Protein AF-X1DZN4-F1 (afdb_monomer_lite)

Organism: NCBI:txid412755

InterPro domains:
  IPR009014 Transketolase C-terminal/Pyruvate-ferredoxin oxidoreductase domain II [G3DSA:3.40.50.920] (2-63)
  IPR009014 Transketolase C-terminal/Pyruvate-ferredoxin oxidoreductase domain II [SSF52922] (4-63)

Structure (mmCIF, N/CA/C/O backbone):
data_AF-X1DZN4-F1
#
_entry.id   AF-X1DZN4-F1
#
loop_
_atom_site.group_PDB
_atom_site.id
_atom_site.type_symbol
_atom_site.label_atom_id
_atom_site.label_alt_id
_atom_site.label_comp_id
_atom_site.label_asym_id
_atom_site.label_entity_id
_atom_site.label_seq_id
_atom_site.pdbx_PDB_ins_code
_atom_site.Cartn_x
_atom_site.Cartn_y
_atom_site.Cartn_z
_atom_site.occupancy
_atom_site.B_iso_or_equiv
_atom_site.auth_seq_id
_atom_site.auth_comp_id
_atom_site.auth_asym_id
_atom_site.auth_atom_id
_atom_site.pdbx_PDB_model_num
ATOM 1 N N . MET A 1 1 ? 12.065 -10.203 -16.695 1.00 32.75 1 MET A N 1
ATOM 2 C CA . MET A 1 1 ? 11.647 -10.329 -15.283 1.00 32.75 1 MET A CA 1
ATOM 3 C C . MET A 1 1 ? 11.621 -8.922 -14.701 1.00 32.75 1 MET A C 1
ATOM 5 O O . MET A 1 1 ? 12.643 -8.443 -14.249 1.00 32.75 1 MET A O 1
ATOM 9 N N . GLY A 1 2 ? 10.514 -8.198 -14.869 1.00 36.00 2 GLY A N 1
ATOM 10 C CA . GLY A 1 2 ? 10.415 -6.775 -14.498 1.00 36.00 2 GLY A CA 1
ATOM 11 C C . GLY A 1 2 ? 8.984 -6.336 -14.189 1.00 36.00 2 GLY A C 1
ATOM 12 O O . GLY A 1 2 ? 8.681 -5.156 -14.256 1.00 36.00 2 GLY A O 1
ATOM 13 N N . SER A 1 3 ? 8.097 -7.294 -13.898 1.00 44.81 3 SER A N 1
ATOM 14 C CA . SER A 1 3 ? 6.654 -7.055 -13.765 1.00 44.81 3 SER A CA 1
ATOM 15 C C . SER A 1 3 ? 6.161 -7.040 -12.315 1.00 44.81 3 SER A C 1
ATOM 17 O O . SER A 1 3 ? 4.994 -6.750 -12.099 1.00 44.81 3 SER A O 1
ATOM 19 N N . GLU A 1 4 ? 6.998 -7.373 -11.325 1.00 53.56 4 GLU A N 1
ATOM 20 C CA . GLU A 1 4 ? 6.546 -7.489 -9.925 1.00 53.56 4 GLU A CA 1
ATOM 21 C C . GLU A 1 4 ? 6.914 -6.291 -9.046 1.00 53.56 4 GLU A C 1
ATOM 23 O O . GLU A 1 4 ? 6.246 -6.059 -8.045 1.00 53.56 4 GLU A O 1
ATOM 28 N N . ALA A 1 5 ? 7.943 -5.518 -9.411 1.00 59.69 5 ALA A N 1
ATOM 29 C CA . ALA A 1 5 ? 8.391 -4.386 -8.599 1.00 59.69 5 ALA A CA 1
ATOM 30 C C . ALA A 1 5 ? 7.628 -3.089 -8.908 1.00 59.69 5 ALA A C 1
ATOM 32 O O . ALA A 1 5 ? 7.376 -2.306 -8.001 1.00 59.69 5 ALA A O 1
ATOM 33 N N . VAL A 1 6 ? 7.263 -2.852 -10.171 1.00 73.75 6 VAL A N 1
ATOM 34 C CA . VAL A 1 6 ? 6.560 -1.635 -10.606 1.00 73.75 6 VAL A CA 1
ATOM 35 C C . VAL A 1 6 ? 5.069 -1.777 -10.337 1.00 73.75 6 VAL A C 1
ATOM 37 O O . VAL A 1 6 ? 4.490 -2.812 -10.645 1.00 73.75 6 VAL A O 1
ATOM 40 N N . GLU A 1 7 ? 4.448 -0.736 -9.783 1.00 76.50 7 GLU A N 1
ATOM 41 C CA . GLU A 1 7 ? 3.029 -0.723 -9.413 1.00 76.50 7 GLU A CA 1
ATOM 42 C C . GLU A 1 7 ? 2.132 -1.147 -10.591 1.00 76.50 7 GLU A C 1
ATOM 44 O O . GLU A 1 7 ? 1.358 -2.102 -10.483 1.00 76.50 7 GLU A O 1
ATOM 49 N N . ARG A 1 8 ? 2.287 -0.509 -11.759 1.00 78.81 8 ARG A N 1
ATOM 50 C CA . ARG A 1 8 ? 1.452 -0.774 -12.937 1.00 78.81 8 ARG A CA 1
ATOM 51 C C . ARG A 1 8 ? 1.713 -2.159 -13.524 1.00 78.81 8 ARG A C 1
ATOM 53 O O . ARG A 1 8 ? 2.812 -2.470 -13.968 1.00 78.81 8 ARG A O 1
ATOM 60 N N . GLY A 1 9 ? 0.645 -2.949 -13.626 1.00 75.19 9 GLY A N 1
ATOM 61 C CA . GLY A 1 9 ? 0.701 -4.303 -14.186 1.00 75.19 9 GLY A CA 1
ATOM 62 C C . GLY A 1 9 ? 1.266 -5.347 -13.220 1.00 75.19 9 GLY A C 1
ATOM 63 O O . GLY A 1 9 ? 1.517 -6.477 -13.635 1.00 75.19 9 GLY A O 1
ATOM 64 N N . SER A 1 10 ? 1.449 -4.992 -11.944 1.00 81.56 10 SER A N 1
ATOM 65 C CA . SER A 1 10 ? 1.912 -5.928 -10.924 1.00 81.56 10 SER A CA 1
ATOM 66 C C . SER A 1 10 ? 0.878 -7.000 -10.586 1.00 81.56 10 SER A C 1
ATOM 68 O O . SER A 1 10 ? -0.334 -6.767 -10.565 1.00 81.56 10 SER A O 1
ATOM 70 N N . PHE A 1 11 ? 1.374 -8.191 -10.240 1.00 86.88 11 PHE A N 1
ATOM 71 C CA . PHE A 1 11 ? 0.545 -9.295 -9.753 1.00 86.88 11 PHE A CA 1
ATOM 72 C C . PHE A 1 11 ? -0.258 -8.914 -8.499 1.00 86.88 11 PHE A C 1
ATOM 74 O O . PHE A 1 11 ? -1.383 -9.381 -8.317 1.00 86.88 11 PHE A O 1
ATOM 81 N N . ILE A 1 12 ? 0.274 -8.023 -7.658 1.00 88.25 12 ILE A N 1
ATOM 82 C CA . ILE A 1 12 ? -0.389 -7.617 -6.417 1.00 88.25 12 ILE A CA 1
ATOM 83 C C . ILE A 1 12 ? -1.713 -6.871 -6.672 1.00 88.25 12 ILE A C 1
ATOM 85 O O . ILE A 1 12 ? -2.632 -6.997 -5.867 1.00 88.25 12 ILE A O 1
ATOM 89 N N . HIS A 1 13 ? -1.896 -6.214 -7.827 1.00 89.50 13 HIS A N 1
ATOM 90 C CA . HIS A 1 13 ? -3.210 -5.679 -8.214 1.00 89.50 13 HIS A CA 1
ATOM 91 C C . HIS A 1 13 ? -4.256 -6.774 -8.460 1.00 89.50 13 HIS A C 1
ATOM 93 O O . HIS A 1 13 ? -5.431 -6.574 -8.137 1.00 89.50 13 HIS A O 1
ATOM 99 N N . ASN A 1 14 ? -3.855 -7.940 -8.979 1.00 91.25 14 ASN A N 1
ATOM 100 C CA . ASN A 1 14 ? -4.765 -9.080 -9.129 1.00 91.25 14 ASN A CA 1
ATOM 101 C C . ASN A 1 14 ? -5.160 -9.638 -7.761 1.00 91.25 14 ASN A C 1
ATOM 103 O O . ASN A 1 14 ? -6.328 -9.953 -7.535 1.00 91.25 14 ASN A O 1
ATOM 107 N N . VAL A 1 15 ? -4.204 -9.722 -6.832 1.00 92.38 15 VAL A N 1
ATOM 108 C CA . VAL A 1 15 ? -4.470 -10.139 -5.448 1.00 92.38 15 VAL A CA 1
ATOM 109 C C . VAL A 1 15 ? -5.440 -9.168 -4.777 1.00 92.38 15 VAL A C 1
ATOM 111 O O . VAL A 1 15 ? -6.462 -9.612 -4.264 1.00 92.38 15 VAL A O 1
ATOM 114 N N . ALA A 1 16 ? -5.178 -7.860 -4.847 1.00 93.06 16 ALA A N 1
ATOM 115 C CA . ALA A 1 16 ? -6.057 -6.827 -4.297 1.00 93.06 16 ALA A CA 1
ATOM 116 C C . ALA A 1 16 ? -7.480 -6.926 -4.871 1.00 93.06 16 ALA A C 1
ATOM 118 O O . ALA A 1 16 ? -8.448 -6.968 -4.116 1.00 93.06 16 ALA A O 1
ATOM 119 N N . SER A 1 17 ? -7.603 -7.068 -6.195 1.00 94.19 17 SER A N 1
ATOM 120 C CA . SER A 1 17 ? -8.900 -7.223 -6.867 1.00 94.19 17 SER A CA 1
ATOM 121 C C . SER A 1 17 ? -9.650 -8.479 -6.411 1.00 94.19 17 SER A C 1
ATOM 123 O O . SER A 1 17 ? -10.859 -8.436 -6.182 1.00 94.19 17 SER A O 1
ATOM 125 N N . ASN A 1 18 ? -8.941 -9.599 -6.239 1.00 95.81 18 ASN A N 1
ATOM 126 C CA . ASN A 1 18 ? -9.532 -10.840 -5.744 1.00 95.81 18 ASN A CA 1
ATOM 127 C C . ASN A 1 18 ? -9.971 -10.723 -4.281 1.00 95.81 18 ASN A C 1
ATOM 129 O O . ASN A 1 18 ? -11.063 -11.179 -3.953 1.00 95.81 18 ASN A O 1
ATOM 133 N N . VAL A 1 19 ? -9.170 -10.089 -3.420 1.00 95.69 19 VAL A N 1
ATOM 134 C CA . VAL A 1 19 ? -9.526 -9.839 -2.013 1.00 95.69 19 VAL A CA 1
ATOM 135 C C . VAL A 1 19 ? -10.782 -8.977 -1.929 1.00 95.69 19 VAL A C 1
ATOM 137 O O . VAL A 1 19 ? -11.733 -9.365 -1.255 1.00 95.69 19 VAL A O 1
ATOM 140 N N . THR A 1 20 ? -10.846 -7.875 -2.682 1.00 96.06 20 THR A N 1
ATOM 141 C CA . THR A 1 20 ? -12.057 -7.046 -2.758 1.00 96.06 20 THR A CA 1
ATOM 142 C C . THR A 1 20 ? -13.261 -7.856 -3.225 1.00 96.06 20 THR A C 1
ATOM 144 O O . THR A 1 20 ? -14.324 -7.746 -2.630 1.00 96.06 20 THR A O 1
ATOM 147 N N . ARG A 1 21 ? -13.123 -8.698 -4.257 1.00 96.31 21 ARG A N 1
ATOM 148 C CA . ARG A 1 21 ? -14.257 -9.473 -4.787 1.00 96.31 21 ARG A CA 1
ATOM 149 C C . ARG A 1 21 ? -14.745 -10.563 -3.833 1.00 96.31 21 ARG A C 1
ATOM 151 O O . ARG A 1 21 ? -15.940 -10.829 -3.783 1.00 96.31 21 ARG A O 1
ATOM 158 N N . LEU A 1 22 ? -13.827 -11.248 -3.156 1.00 97.12 22 LEU A N 1
ATOM 159 C CA . LEU A 1 22 ? -14.134 -12.442 -2.364 1.00 97.12 22 LEU A CA 1
ATOM 160 C C . LEU A 1 22 ? -14.469 -12.128 -0.904 1.00 97.12 22 LEU A C 1
ATOM 162 O O . LEU A 1 22 ? -15.124 -12.939 -0.260 1.00 97.12 22 LEU A O 1
ATOM 166 N N . ALA A 1 23 ? -14.011 -10.987 -0.388 1.00 96.06 23 ALA A N 1
ATOM 167 C CA . ALA A 1 23 ? -14.089 -10.655 1.030 1.00 96.06 23 ALA A CA 1
ATOM 168 C C . ALA A 1 23 ? -14.594 -9.227 1.290 1.00 96.06 23 ALA A C 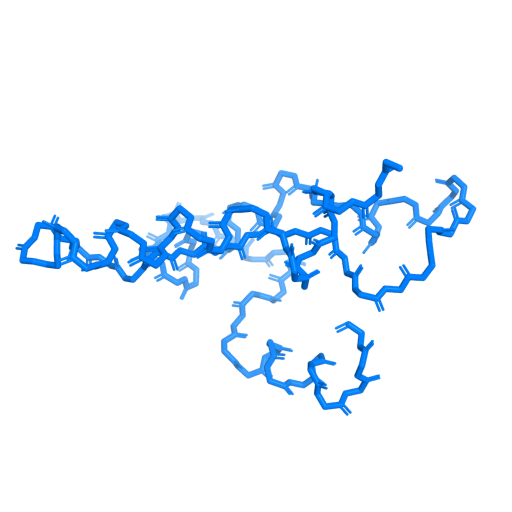1
ATOM 170 O O . ALA A 1 23 ? -14.317 -8.698 2.357 1.00 96.06 23 ALA A O 1
ATOM 171 N N . PHE A 1 24 ? -15.320 -8.603 0.349 1.00 95.25 24 PHE A N 1
ATOM 172 C CA . PHE A 1 24 ? -15.778 -7.208 0.460 1.00 95.25 24 PHE A CA 1
ATOM 173 C C . PHE A 1 24 ? -16.396 -6.876 1.825 1.00 95.25 24 PHE A C 1
ATOM 175 O O . PHE A 1 24 ? -15.964 -5.931 2.476 1.00 95.25 24 PHE A O 1
ATOM 182 N N . ASP A 1 25 ? -17.341 -7.700 2.284 1.00 96.31 25 ASP A N 1
ATOM 183 C CA . ASP A 1 25 ? -18.067 -7.483 3.542 1.00 96.31 25 ASP A CA 1
ATOM 184 C C . ASP A 1 25 ? -17.192 -7.658 4.800 1.00 96.31 25 ASP A C 1
ATOM 186 O O . ASP A 1 25 ? -17.632 -7.352 5.905 1.00 96.31 25 ASP A O 1
ATOM 190 N N . LEU A 1 26 ? -15.965 -8.167 4.648 1.00 96.75 26 LEU A N 1
ATOM 191 C CA . LEU A 1 26 ? -14.994 -8.386 5.726 1.00 96.75 26 LEU A CA 1
ATOM 192 C C . LEU A 1 26 ? -13.885 -7.324 5.757 1.00 96.75 26 LEU A C 1
ATOM 194 O O . LEU A 1 26 ? -12.991 -7.411 6.597 1.00 96.75 26 LEU A O 1
ATOM 198 N N . LEU A 1 27 ? -13.882 -6.370 4.822 1.00 93.12 27 LEU A N 1
ATOM 199 C CA . LEU A 1 27 ? -12.830 -5.364 4.714 1.00 93.12 27 LEU A CA 1
ATOM 200 C C . LEU A 1 27 ? -13.195 -4.096 5.490 1.00 93.12 27 LEU A C 1
ATOM 202 O O . LEU A 1 27 ? -14.136 -3.394 5.133 1.00 93.12 27 LEU A O 1
ATOM 206 N N . ASP A 1 28 ? -12.378 -3.747 6.484 1.00 92.38 28 ASP A N 1
ATOM 207 C CA . ASP A 1 28 ? -12.487 -2.466 7.201 1.00 92.38 28 ASP A CA 1
ATOM 208 C C . ASP A 1 28 ? -12.069 -1.262 6.332 1.00 92.38 28 ASP A C 1
ATOM 210 O O . ASP A 1 28 ? -12.430 -0.119 6.611 1.00 92.38 28 ASP A O 1
ATOM 214 N N . ALA A 1 29 ? -11.288 -1.513 5.276 1.00 91.69 29 ALA A N 1
ATOM 215 C CA . ALA A 1 29 ? -10.757 -0.511 4.359 1.00 91.69 29 ALA A CA 1
ATOM 216 C C . ALA A 1 29 ? -10.494 -1.120 2.967 1.00 91.69 29 ALA A C 1
ATOM 218 O O . ALA A 1 29 ? -10.279 -2.333 2.850 1.00 91.69 29 ALA A O 1
ATOM 219 N N . PRO A 1 30 ? -10.469 -0.309 1.893 1.00 89.94 30 PRO A N 1
ATOM 220 C CA . PRO A 1 30 ? -10.081 -0.792 0.571 1.00 89.94 30 PRO A CA 1
ATOM 221 C C . PRO A 1 30 ? -8.629 -1.313 0.575 1.00 89.94 30 PRO A C 1
ATOM 223 O O . PRO A 1 30 ? -7.768 -0.710 1.219 1.00 89.94 30 PRO A O 1
ATOM 226 N N . PRO A 1 31 ? -8.306 -2.392 -0.166 1.00 92.19 31 PRO A N 1
ATOM 227 C CA . PRO A 1 31 ? -6.927 -2.841 -0.299 1.00 92.19 31 PRO A CA 1
ATOM 228 C C . PRO A 1 31 ? -6.055 -1.766 -0.950 1.00 92.19 31 PRO A C 1
ATOM 230 O O . PRO A 1 31 ? -6.402 -1.216 -1.996 1.00 92.19 31 PRO A O 1
ATOM 233 N N . VAL A 1 32 ? -4.897 -1.506 -0.348 1.00 91.38 32 VAL A N 1
ATOM 234 C CA . VAL A 1 32 ? -3.924 -0.526 -0.836 1.00 91.38 32 VAL A CA 1
ATOM 235 C C . VAL A 1 32 ? -2.742 -1.266 -1.444 1.00 91.38 32 VAL A C 1
ATOM 237 O O . VAL A 1 32 ? -2.159 -2.149 -0.815 1.00 91.38 32 VAL A O 1
ATOM 240 N N . VAL A 1 33 ? -2.387 -0.907 -2.675 1.00 89.69 33 VAL A N 1
ATOM 241 C CA . VAL A 1 33 ? -1.239 -1.474 -3.385 1.00 89.69 33 VAL A CA 1
ATOM 242 C C . VAL A 1 33 ? -0.108 -0.459 -3.389 1.00 89.69 33 VAL A C 1
ATOM 244 O O . VAL A 1 33 ? -0.309 0.703 -3.729 1.00 89.69 33 VAL A O 1
ATOM 247 N N . ILE A 1 34 ? 1.088 -0.917 -3.029 1.00 88.06 34 ILE A N 1
ATOM 248 C CA . ILE A 1 34 ? 2.309 -0.117 -3.049 1.00 88.06 34 ILE A CA 1
ATOM 249 C C . ILE A 1 34 ? 3.296 -0.826 -3.966 1.00 88.06 34 ILE A C 1
ATOM 251 O O . ILE A 1 34 ? 3.620 -1.993 -3.749 1.00 88.06 34 ILE A O 1
ATOM 255 N N . GLY A 1 35 ? 3.779 -0.114 -4.978 1.00 86.56 35 GLY A N 1
ATOM 256 C CA . GLY A 1 35 ? 4.823 -0.585 -5.879 1.00 86.56 35 GLY A CA 1
ATOM 257 C C . GLY A 1 35 ? 5.803 0.531 -6.215 1.00 86.56 35 GLY A C 1
ATOM 258 O O . GLY A 1 35 ? 5.578 1.700 -5.887 1.00 86.56 35 GLY A O 1
ATOM 259 N N . SER A 1 36 ? 6.907 0.169 -6.862 1.00 87.62 36 SER A N 1
ATOM 260 C CA . SER A 1 36 ? 7.829 1.135 -7.450 1.00 87.62 36 SER A CA 1
ATOM 261 C C . SER A 1 36 ? 7.112 1.988 -8.487 1.00 87.62 36 SER A C 1
ATOM 263 O O . SER A 1 36 ? 6.146 1.542 -9.116 1.00 87.62 36 SER A O 1
ATOM 265 N N . ARG A 1 37 ? 7.593 3.218 -8.690 1.00 83.94 37 ARG A N 1
ATOM 266 C CA . ARG A 1 37 ? 6.949 4.125 -9.653 1.00 83.94 37 ARG A CA 1
ATOM 267 C C . ARG A 1 37 ? 7.096 3.626 -11.096 1.00 83.94 37 ARG A C 1
ATOM 269 O O . ARG A 1 37 ? 7.886 2.727 -11.387 1.00 83.94 37 ARG A O 1
ATOM 276 N N . ASN A 1 38 ? 6.323 4.202 -12.009 1.00 79.94 38 ASN A N 1
ATOM 277 C CA . ASN A 1 38 ? 6.155 3.733 -13.388 1.00 79.94 38 ASN A CA 1
ATOM 278 C C . ASN A 1 38 ? 7.178 4.350 -14.352 1.00 79.94 38 ASN A C 1
ATOM 280 O O . ASN A 1 38 ? 6.838 4.868 -15.411 1.00 79.94 38 ASN A O 1
ATOM 284 N N . TRP A 1 39 ? 8.445 4.276 -13.974 1.00 78.81 39 TRP A N 1
ATOM 285 C CA . TRP A 1 39 ? 9.605 4.823 -14.675 1.00 78.81 39 TRP A CA 1
ATOM 286 C C . TRP A 1 39 ? 10.673 3.746 -14.869 1.00 78.81 39 TRP A C 1
ATOM 288 O O . TRP A 1 39 ? 10.583 2.648 -14.322 1.00 78.81 39 TRP A O 1
ATOM 298 N N . ILE A 1 40 ? 11.681 4.049 -15.685 1.00 80.06 40 ILE A N 1
ATOM 299 C CA . ILE A 1 40 ? 12.860 3.193 -15.839 1.00 80.06 40 ILE A CA 1
ATOM 300 C C . ILE A 1 40 ? 13.633 3.220 -14.519 1.00 80.06 40 ILE A C 1
ATOM 302 O O . ILE A 1 40 ? 13.820 4.300 -13.956 1.00 80.06 40 ILE A O 1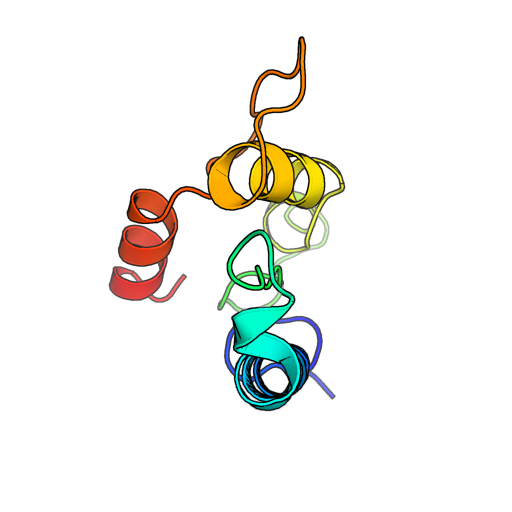
ATOM 306 N N . THR A 1 41 ? 14.079 2.055 -14.038 1.00 82.69 41 THR A N 1
ATOM 307 C CA . THR A 1 41 ? 14.912 1.964 -12.833 1.00 82.69 41 THR A CA 1
ATOM 308 C C . THR A 1 41 ? 16.110 2.911 -12.964 1.00 82.69 41 THR A C 1
ATOM 310 O O . THR A 1 41 ? 16.873 2.777 -13.926 1.00 82.69 41 THR A O 1
ATOM 313 N N . PRO A 1 42 ? 16.253 3.895 -12.062 1.00 83.31 42 PRO A N 1
ATOM 314 C CA . PRO A 1 42 ? 17.281 4.911 -12.162 1.00 83.31 42 PRO A CA 1
ATOM 315 C C . PRO A 1 42 ? 18.619 4.372 -11.645 1.00 83.31 42 PRO A C 1
ATOM 317 O O . PRO A 1 42 ? 18.748 3.201 -11.290 1.00 83.31 42 PRO A O 1
ATOM 320 N N . ALA A 1 43 ? 19.630 5.237 -11.621 1.00 86.50 43 ALA A N 1
ATOM 321 C CA . ALA A 1 43 ? 20.913 4.922 -11.008 1.00 86.50 43 ALA A CA 1
ATOM 322 C C . ALA A 1 43 ? 20.762 4.644 -9.489 1.00 86.50 43 ALA A C 1
ATOM 324 O O . ALA A 1 43 ? 19.791 5.126 -8.890 1.00 86.50 43 ALA A O 1
ATOM 325 N N . PRO A 1 44 ? 21.700 3.903 -8.863 1.00 82.81 44 PRO A N 1
ATOM 326 C CA . PRO A 1 44 ? 21.621 3.483 -7.458 1.00 82.81 44 PRO A CA 1
ATOM 327 C C . PRO A 1 44 ? 21.329 4.616 -6.465 1.00 82.81 44 PRO A C 1
ATOM 329 O O . PRO A 1 44 ? 20.648 4.429 -5.461 1.00 82.81 44 PRO A O 1
ATOM 332 N N . GLU A 1 45 ? 21.799 5.825 -6.762 1.00 84.50 45 GLU A N 1
ATOM 333 C CA . GLU A 1 45 ? 21.636 7.011 -5.919 1.00 84.50 45 GLU A CA 1
ATOM 334 C C . G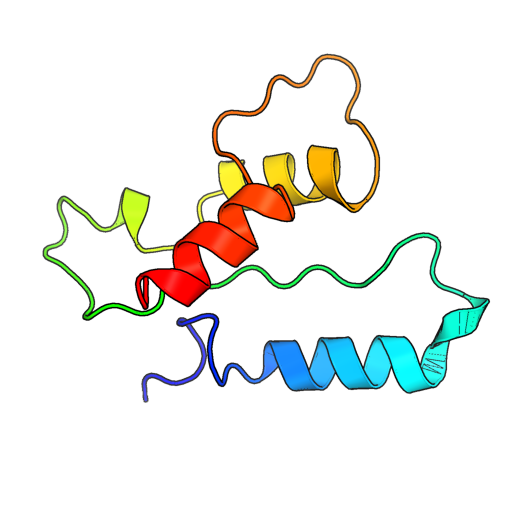LU A 1 45 ? 20.180 7.500 -5.835 1.00 84.50 45 GLU A C 1
ATOM 336 O O . GLU A 1 45 ? 19.837 8.287 -4.956 1.00 84.50 45 GLU A O 1
ATOM 341 N N . LEU A 1 46 ? 19.318 7.054 -6.753 1.00 83.56 46 LEU A N 1
ATOM 342 C CA . LEU A 1 46 ? 17.902 7.421 -6.841 1.00 83.56 46 LEU A CA 1
ATOM 343 C C . LEU A 1 46 ? 16.973 6.238 -6.523 1.00 83.56 46 LEU A C 1
ATOM 345 O O . LEU A 1 46 ? 15.765 6.305 -6.760 1.00 83.56 46 LEU A O 1
ATOM 349 N N . GLU A 1 47 ? 17.502 5.148 -5.970 1.00 83.56 47 GLU A N 1
ATOM 350 C CA . GLU A 1 47 ? 16.700 3.979 -5.602 1.00 83.56 47 GLU A CA 1
ATOM 351 C C . GLU A 1 47 ? 15.685 4.285 -4.497 1.00 83.56 47 GLU A C 1
ATOM 353 O O . GLU A 1 47 ? 14.560 3.788 -4.551 1.00 83.56 47 GLU A O 1
ATOM 358 N N . GLU A 1 48 ? 16.029 5.160 -3.548 1.00 83.75 48 GLU A N 1
ATOM 359 C CA . GLU A 1 48 ? 15.155 5.526 -2.422 1.00 83.75 48 GLU A CA 1
ATOM 360 C C . GLU A 1 48 ? 13.841 6.184 -2.868 1.00 83.75 48 GLU A C 1
ATOM 362 O O . GLU A 1 48 ? 12.806 6.034 -2.218 1.00 83.75 48 GLU A O 1
ATOM 367 N N . ILE A 1 49 ? 13.867 6.899 -3.995 1.00 82.94 49 ILE A N 1
ATOM 368 C CA . ILE A 1 49 ? 12.680 7.543 -4.570 1.00 82.94 49 ILE A CA 1
ATOM 369 C C . ILE A 1 49 ? 11.936 6.624 -5.547 1.00 82.94 49 ILE A C 1
ATOM 371 O O . ILE A 1 49 ? 10.763 6.864 -5.843 1.00 82.94 49 ILE A O 1
ATOM 375 N N . PHE A 1 50 ? 12.597 5.573 -6.042 1.00 85.69 50 PHE A N 1
ATOM 376 C CA . PHE A 1 50 ? 12.044 4.605 -6.989 1.00 85.69 50 PHE A CA 1
ATOM 377 C C . PHE A 1 50 ? 11.332 3.452 -6.294 1.00 85.69 50 PHE A C 1
ATOM 379 O O . PHE A 1 50 ? 10.184 3.156 -6.637 1.00 85.69 50 PHE A O 1
ATOM 386 N N . PHE A 1 51 ? 12.017 2.799 -5.356 1.00 86.81 51 PHE A N 1
ATOM 387 C CA . PHE A 1 51 ? 11.542 1.603 -4.677 1.00 86.81 51 PHE A CA 1
ATOM 388 C C . PHE A 1 51 ? 10.700 1.947 -3.448 1.00 86.81 51 PHE A C 1
ATOM 390 O O . PHE A 1 51 ? 10.980 2.940 -2.771 1.00 86.81 51 PHE A O 1
ATOM 397 N N . PRO A 1 52 ? 9.703 1.107 -3.112 1.00 87.44 52 PRO A N 1
ATOM 398 C CA . PRO A 1 52 ? 8.958 1.234 -1.872 1.00 87.44 52 PRO A CA 1
ATOM 399 C C . PRO A 1 52 ? 9.875 1.278 -0.652 1.00 87.44 52 PRO A C 1
ATOM 401 O O . PRO A 1 52 ? 10.644 0.352 -0.399 1.00 87.44 52 PRO A O 1
ATOM 404 N N . GLN A 1 53 ? 9.748 2.352 0.122 1.00 89.44 53 GLN A N 1
ATOM 405 C CA . GLN A 1 53 ? 10.414 2.505 1.411 1.00 89.44 53 GLN A CA 1
ATOM 406 C C . GLN A 1 53 ? 9.457 2.140 2.549 1.00 89.44 53 GLN A C 1
ATOM 408 O O . GLN A 1 53 ? 8.234 2.160 2.381 1.00 89.44 53 GLN A O 1
ATOM 413 N N . LYS A 1 54 ? 9.999 1.867 3.743 1.00 91.25 54 LYS A N 1
ATOM 414 C CA . LYS A 1 54 ? 9.187 1.631 4.957 1.00 91.25 54 LYS A CA 1
ATOM 415 C C . LYS A 1 54 ? 8.219 2.789 5.224 1.00 91.25 54 LYS A C 1
ATOM 417 O O . LYS A 1 54 ? 7.101 2.570 5.679 1.00 91.25 54 LYS A O 1
ATOM 422 N N . GLU A 1 55 ? 8.636 4.010 4.899 1.00 92.44 55 GLU A N 1
ATOM 423 C CA . GLU A 1 55 ? 7.813 5.209 4.984 1.00 92.44 55 GLU A CA 1
ATOM 424 C C . GLU A 1 55 ? 6.562 5.116 4.119 1.00 92.44 55 GLU A C 1
ATOM 426 O O . GLU A 1 55 ? 5.485 5.416 4.610 1.00 92.44 55 GLU A O 1
ATOM 431 N N . TRP A 1 56 ? 6.664 4.616 2.883 1.00 91.00 56 TRP A N 1
ATOM 432 C CA . TRP A 1 56 ? 5.5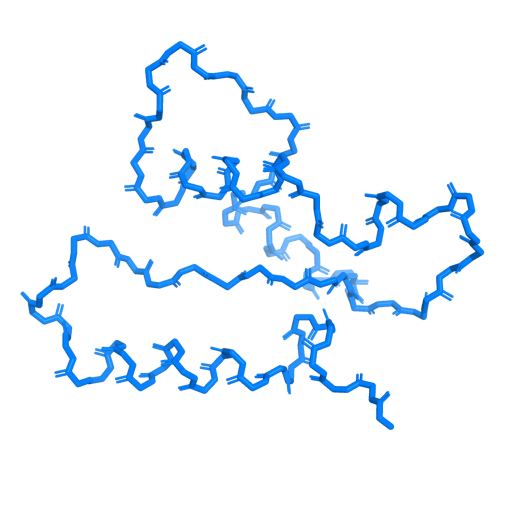12 4.541 1.979 1.00 91.00 56 TRP A CA 1
ATOM 433 C C . TRP A 1 56 ? 4.443 3.594 2.519 1.00 91.00 56 TRP A C 1
ATOM 435 O O . TRP A 1 56 ? 3.259 3.851 2.343 1.00 91.00 56 TRP A O 1
ATOM 445 N N . ILE A 1 57 ? 4.859 2.521 3.198 1.00 91.69 57 ILE A N 1
ATOM 446 C CA . ILE A 1 57 ? 3.951 1.568 3.844 1.00 91.69 57 ILE A CA 1
ATOM 447 C C . ILE A 1 57 ? 3.223 2.235 5.012 1.00 91.69 57 ILE A C 1
ATOM 449 O O . ILE A 1 57 ? 2.003 2.135 5.115 1.00 91.69 57 ILE A O 1
ATOM 453 N N . LEU A 1 58 ? 3.955 2.935 5.879 1.00 94.62 58 LEU A N 1
ATOM 454 C CA . LEU A 1 58 ? 3.369 3.622 7.030 1.00 94.62 58 LEU A CA 1
ATOM 455 C C . LEU A 1 58 ? 2.454 4.778 6.607 1.00 94.62 58 LEU A C 1
ATOM 457 O O . LEU A 1 58 ? 1.359 4.907 7.147 1.00 94.62 58 LEU A O 1
ATOM 461 N N . ASP A 1 59 ? 2.867 5.564 5.613 1.00 94.12 59 ASP A N 1
ATOM 462 C CA . ASP A 1 59 ? 2.067 6.640 5.026 1.00 94.12 59 ASP A CA 1
ATOM 463 C C . ASP A 1 59 ? 0.795 6.082 4.374 1.00 94.12 59 ASP A C 1
ATOM 465 O O . ASP A 1 59 ? -0.291 6.616 4.577 1.00 94.12 59 ASP A O 1
ATOM 469 N N . ALA A 1 60 ? 0.893 4.964 3.647 1.00 92.50 60 ALA A N 1
ATOM 470 C CA . ALA A 1 60 ? -0.261 4.309 3.039 1.00 92.50 60 ALA A CA 1
ATOM 471 C C . ALA A 1 60 ? -1.261 3.806 4.087 1.00 92.50 60 ALA A C 1
ATOM 473 O O . ALA A 1 60 ? -2.461 4.013 3.921 1.00 92.50 60 ALA A O 1
ATOM 474 N N . ILE A 1 61 ? -0.785 3.193 5.177 1.00 93.19 61 ILE A N 1
ATOM 475 C CA . ILE A 1 61 ? -1.650 2.799 6.297 1.00 93.19 61 ILE A CA 1
ATOM 476 C C . ILE A 1 61 ? -2.313 4.042 6.893 1.00 93.19 61 ILE A C 1
ATOM 478 O O . ILE A 1 61 ? -3.536 4.067 7.012 1.00 93.19 61 ILE A O 1
ATOM 482 N N . HIS A 1 62 ? -1.522 5.072 7.212 1.00 94.88 62 HIS A N 1
ATOM 483 C CA . HIS A 1 62 ? -2.001 6.290 7.861 1.00 94.88 62 HIS A CA 1
ATOM 484 C C . HIS A 1 62 ? -3.056 7.033 7.029 1.00 94.88 62 HIS A C 1
ATOM 486 O O . HIS A 1 62 ? -4.064 7.478 7.574 1.00 94.88 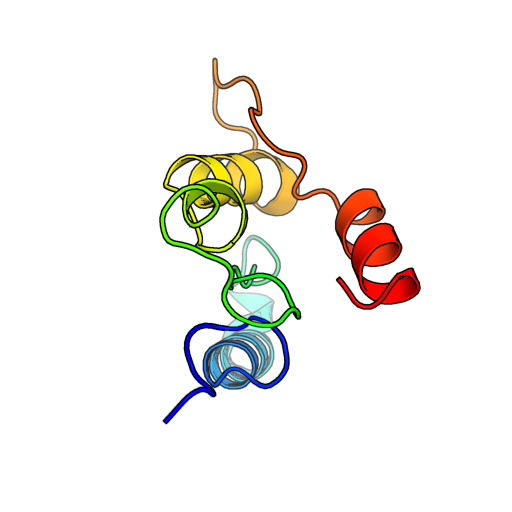62 HIS A O 1
ATOM 492 N N . GLU A 1 63 ? -2.831 7.171 5.721 1.00 92.94 63 GLU A N 1
ATOM 493 C CA . GLU A 1 63 ? -3.686 7.968 4.836 1.00 92.94 63 GLU A CA 1
ATOM 494 C C . GLU A 1 63 ? -4.858 7.181 4.224 1.00 92.94 63 GLU A C 1
ATOM 496 O O . GLU A 1 63 ? -5.887 7.789 3.934 1.00 92.94 63 GLU A O 1
ATOM 501 N N . ASN A 1 64 ? -4.735 5.861 4.014 1.00 90.81 64 ASN A N 1
ATOM 502 C CA . ASN A 1 64 ? -5.730 5.074 3.262 1.00 90.81 64 ASN A CA 1
ATOM 503 C C . ASN A 1 64 ? -6.433 3.971 4.071 1.00 90.81 64 ASN A C 1
ATOM 505 O O . ASN A 1 64 ? -7.450 3.457 3.608 1.00 90.81 64 ASN A O 1
ATOM 509 N N . ILE A 1 65 ? -5.913 3.586 5.242 1.00 92.31 65 ILE A N 1
ATOM 510 C CA . ILE A 1 65 ? -6.500 2.519 6.070 1.00 92.31 65 ILE A CA 1
ATOM 511 C C . ILE A 1 65 ? -6.994 3.090 7.395 1.00 92.31 65 ILE A C 1
ATOM 513 O O . ILE A 1 65 ? -8.188 3.071 7.677 1.00 92.31 65 ILE A O 1
ATOM 517 N N . MET A 1 66 ? -6.078 3.591 8.222 1.00 93.50 66 MET A N 1
ATOM 518 C CA . MET A 1 66 ? -6.396 4.148 9.531 1.00 93.50 66 MET A CA 1
ATOM 519 C C . MET A 1 66 ? -5.298 5.113 9.995 1.00 93.50 66 MET A C 1
ATOM 521 O O . MET A 1 66 ? -4.114 4.801 9.848 1.00 93.50 66 MET A O 1
ATOM 525 N N . PRO A 1 67 ? -5.649 6.240 10.636 1.00 93.75 67 PRO A N 1
ATOM 526 C CA . PRO A 1 67 ? -4.655 7.172 11.146 1.00 93.75 67 PRO A CA 1
ATOM 527 C C . PRO A 1 67 ? -3.840 6.535 12.279 1.00 93.75 67 PRO A C 1
ATOM 529 O O . PRO A 1 67 ? -4.367 6.127 13.314 1.00 93.75 67 PRO A O 1
ATOM 532 N N . LEU A 1 68 ? -2.523 6.485 12.095 1.00 94.62 68 LEU A N 1
ATOM 533 C CA . LEU A 1 68 ? -1.567 6.061 13.118 1.00 94.62 68 LEU A CA 1
ATOM 534 C C . LEU A 1 68 ? -1.335 7.186 14.141 1.00 94.62 68 LEU A C 1
ATOM 536 O O . LEU A 1 68 ? -0.949 8.300 13.780 1.00 94.62 68 LEU A O 1
ATOM 540 N N . ILE A 1 69 ? -1.545 6.893 15.426 1.00 95.25 69 ILE A N 1
ATOM 541 C CA . ILE A 1 69 ? -1.421 7.872 16.516 1.00 95.25 69 ILE A CA 1
ATOM 542 C C . ILE A 1 69 ? 0.031 8.353 16.632 1.00 95.25 69 ILE A C 1
ATOM 544 O O . ILE A 1 69 ? 0.950 7.549 16.765 1.00 95.25 69 ILE A O 1
ATOM 548 N N . GLY A 1 70 ? 0.231 9.674 16.615 1.00 94.12 70 GLY A N 1
ATOM 549 C CA . GLY A 1 70 ? 1.559 10.288 16.741 1.00 94.12 70 GLY A CA 1
ATOM 550 C C . GLY A 1 70 ? 2.460 10.103 15.516 1.00 94.12 70 GLY A C 1
ATOM 551 O O . GLY A 1 70 ? 3.651 10.399 15.593 1.00 94.12 70 GLY A O 1
ATOM 552 N N . TYR A 1 71 ? 1.915 9.616 14.398 1.00 95.25 71 TYR A N 1
ATOM 553 C CA . TYR A 1 71 ? 2.643 9.485 13.144 1.00 95.25 71 TYR A CA 1
ATOM 554 C C . TYR A 1 71 ? 2.440 10.721 12.266 1.00 95.25 71 TYR A C 1
ATOM 556 O O . TYR A 1 71 ? 1.310 11.155 12.052 1.00 95.25 71 TYR A O 1
ATOM 564 N N . THR A 1 72 ? 3.539 11.246 11.728 1.00 93.69 72 THR A N 1
ATOM 565 C CA . THR A 1 72 ? 3.526 12.313 10.724 1.00 93.69 72 THR A CA 1
ATOM 566 C C . THR A 1 72 ? 3.993 11.736 9.402 1.00 93.69 72 THR A C 1
ATOM 568 O O . THR A 1 72 ? 5.068 11.133 9.337 1.00 93.69 72 THR A O 1
ATOM 571 N N . THR A 1 73 ? 3.199 11.953 8.358 1.00 92.31 73 THR A N 1
ATOM 572 C CA . THR A 1 73 ? 3.473 11.427 7.024 1.00 92.31 73 THR A CA 1
ATOM 573 C C . THR A 1 73 ? 4.758 12.002 6.443 1.00 92.31 73 THR A C 1
ATOM 575 O O . THR A 1 73 ? 4.995 13.212 6.528 1.00 92.31 73 THR A O 1
ATOM 578 N N . LYS A 1 74 ? 5.581 11.155 5.826 1.00 91.06 74 LYS A N 1
ATOM 579 C CA . LYS A 1 74 ? 6.847 11.571 5.192 1.00 91.06 74 LYS A CA 1
ATOM 580 C C . LYS A 1 74 ? 6.744 11.661 3.672 1.00 91.06 74 LYS A C 1
ATOM 582 O O . LYS A 1 74 ? 7.476 12.425 3.048 1.00 91.06 74 LYS A O 1
ATOM 587 N N . THR A 1 75 ? 5.830 10.903 3.083 1.00 88.19 75 THR A N 1
ATOM 588 C CA . THR A 1 75 ? 5.463 10.932 1.668 1.00 88.19 75 THR A CA 1
ATOM 589 C C . THR A 1 75 ? 3.946 10.998 1.541 1.00 88.19 75 THR A C 1
ATOM 591 O O . THR A 1 75 ? 3.235 10.534 2.425 1.00 88.19 75 THR A O 1
ATOM 594 N N . SER A 1 76 ? 3.433 11.577 0.451 1.00 87.19 76 SER A N 1
ATOM 595 C CA . SER A 1 76 ? 1.987 11.572 0.210 1.00 87.19 76 SER A CA 1
ATOM 596 C C . SER A 1 76 ? 1.577 10.325 -0.570 1.00 87.19 76 SER A C 1
ATOM 598 O O . SER A 1 76 ? 2.033 10.093 -1.695 1.00 87.19 76 SER A O 1
ATOM 600 N N . GLN A 1 77 ? 0.685 9.545 0.028 1.00 87.31 77 GLN A N 1
ATOM 601 C CA . GLN A 1 77 ? -0.002 8.391 -0.554 1.00 87.31 77 GLN A CA 1
ATOM 602 C C . GLN A 1 77 ? -1.498 8.675 -0.767 1.00 87.31 77 GLN A C 1
ATOM 604 O O . GLN A 1 77 ? -2.300 7.758 -0.941 1.00 87.31 77 GLN A O 1
ATOM 609 N N . SER A 1 78 ? -1.873 9.955 -0.782 1.00 86.12 78 SER A N 1
ATOM 610 C CA . SER A 1 78 ? -3.251 10.398 -0.924 1.00 86.12 78 SER A CA 1
ATOM 611 C C . SER A 1 78 ? -3.786 10.109 -2.325 1.00 86.12 78 SER A C 1
ATOM 613 O O . SER A 1 78 ? -3.050 10.136 -3.318 1.00 86.12 78 SER A O 1
ATOM 615 N N . THR A 1 79 ? -5.104 9.948 -2.446 1.00 83.31 79 THR A N 1
ATOM 616 C CA . THR A 1 79 ? -5.784 9.792 -3.744 1.00 83.31 79 THR A CA 1
ATOM 617 C C . THR A 1 79 ? -5.458 10.930 -4.718 1.00 83.31 79 THR A C 1
ATOM 619 O O . THR A 1 79 ? -5.368 10.721 -5.930 1.00 83.31 79 THR A O 1
ATOM 622 N N . GLY A 1 80 ? -5.260 12.149 -4.203 1.00 86.56 80 GLY A N 1
ATOM 623 C CA . GLY A 1 80 ? -4.850 13.303 -5.002 1.00 86.56 80 GLY A CA 1
ATOM 624 C C . GLY A 1 80 ? -3.467 13.116 -5.626 1.00 86.56 80 GLY A C 1
ATOM 625 O O . GLY A 1 80 ? -3.299 13.347 -6.826 1.00 86.56 80 GLY A O 1
ATOM 626 N N . GLU A 1 81 ? -2.504 12.636 -4.839 1.00 87.25 81 GLU A N 1
ATOM 627 C CA . GLU A 1 81 ? -1.142 12.388 -5.310 1.00 87.25 81 GLU A CA 1
ATOM 628 C C . GLU A 1 81 ? -1.077 11.195 -6.272 1.00 87.25 81 GLU A C 1
ATOM 630 O O . GLU A 1 81 ? -0.392 11.265 -7.290 1.00 87.25 81 GLU A O 1
ATOM 635 N N . VAL A 1 82 ? -1.841 10.126 -6.030 1.00 83.19 82 VAL A N 1
ATOM 636 C CA . VAL A 1 82 ? -1.955 8.997 -6.977 1.00 83.19 82 VAL A CA 1
ATOM 637 C C . VAL A 1 82 ? -2.497 9.473 -8.331 1.00 83.19 82 VAL A C 1
ATOM 639 O O . VAL A 1 82 ? -1.891 9.228 -9.376 1.00 83.19 82 VAL A O 1
ATOM 642 N N . ASN A 1 83 ? -3.584 10.251 -8.329 1.00 85.31 83 ASN A N 1
ATOM 643 C CA . ASN A 1 83 ? -4.159 10.810 -9.557 1.00 85.31 83 ASN A CA 1
ATOM 644 C C . ASN A 1 83 ? -3.214 11.774 -10.281 1.00 85.31 83 ASN A C 1
ATOM 646 O O . ASN A 1 83 ? -3.241 11.866 -11.512 1.00 85.31 83 ASN A O 1
ATOM 650 N N . ARG A 1 84 ? -2.405 12.535 -9.538 1.00 88.50 84 ARG A N 1
ATOM 651 C CA . ARG A 1 84 ? -1.364 13.387 -10.117 1.00 88.50 84 ARG A CA 1
ATOM 652 C C . ARG A 1 84 ? -0.333 12.527 -10.841 1.00 88.50 84 ARG A C 1
ATOM 654 O O . ARG A 1 84 ? -0.061 12.780 -12.011 1.00 88.50 84 ARG A O 1
ATOM 661 N N . ARG A 1 85 ? 0.197 11.499 -10.177 1.00 84.44 85 ARG A N 1
ATOM 662 C CA . ARG A 1 85 ? 1.223 10.607 -10.732 1.00 84.44 85 ARG A CA 1
ATOM 663 C C . ARG A 1 85 ? 0.774 9.930 -12.017 1.00 84.44 85 ARG A C 1
ATOM 665 O O . ARG A 1 85 ? 1.444 10.046 -13.041 1.00 84.44 85 ARG A O 1
ATOM 672 N N . TYR A 1 86 ? -0.430 9.365 -12.007 1.00 84.44 86 TYR A N 1
ATOM 673 C CA . TYR A 1 86 ? -1.001 8.725 -13.190 1.00 84.44 86 TYR A CA 1
ATOM 674 C C . TYR A 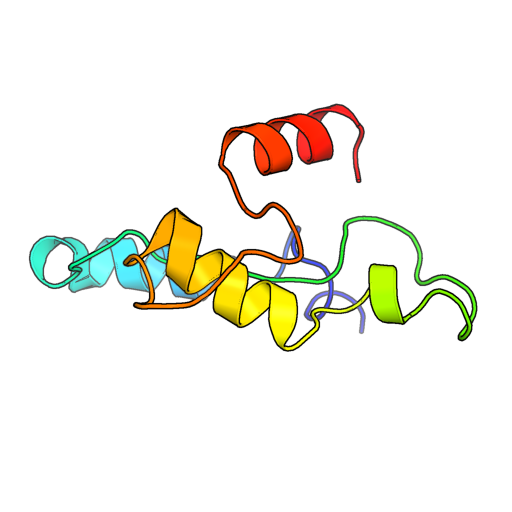1 86 ? -1.167 9.682 -14.369 1.00 84.44 86 TYR A C 1
ATOM 676 O O . TYR A 1 86 ? -0.902 9.285 -15.502 1.00 84.44 86 TYR A O 1
ATOM 684 N N . ARG A 1 87 ? -1.541 10.946 -14.123 1.00 86.44 87 ARG A N 1
ATOM 685 C CA . ARG A 1 87 ? -1.621 11.965 -15.182 1.00 86.44 87 ARG A CA 1
ATOM 686 C C . ARG A 1 87 ? -0.270 12.282 -15.816 1.00 86.44 87 ARG A C 1
ATOM 688 O O . ARG A 1 87 ? -0.228 12.568 -17.006 1.00 86.44 87 ARG A O 1
ATOM 695 N N . PHE A 1 88 ? 0.811 12.229 -15.043 1.00 86.19 88 PHE A N 1
ATOM 696 C CA . PHE A 1 88 ? 2.167 12.486 -15.534 1.00 86.19 88 PHE A CA 1
ATOM 697 C C . PHE A 1 88 ? 2.907 11.220 -15.987 1.00 86.19 88 PHE A C 1
ATOM 699 O O . PHE A 1 88 ? 4.049 11.318 -16.425 1.00 86.19 88 PHE A O 1
ATOM 706 N N . GLY A 1 89 ? 2.270 10.047 -15.909 1.00 76.12 89 GLY A N 1
ATOM 707 C CA . GLY A 1 89 ? 2.887 8.775 -16.289 1.00 76.12 89 GLY A CA 1
ATOM 708 C C . GLY A 1 89 ? 4.031 8.341 -15.373 1.00 76.12 89 GLY A C 1
ATOM 709 O O . GLY A 1 89 ? 4.832 7.508 -15.783 1.00 76.12 89 GLY A O 1
ATOM 710 N N . ILE A 1 90 ? 4.100 8.895 -14.160 1.00 67.62 90 ILE A N 1
ATOM 711 C CA . ILE A 1 90 ? 5.075 8.527 -13.126 1.00 67.62 90 ILE A CA 1
ATOM 712 C C . ILE A 1 90 ? 4.478 7.522 -12.147 1.00 67.62 90 ILE A C 1
ATOM 714 O O . ILE A 1 90 ? 3.238 7.436 -11.995 1.00 67.62 90 ILE A O 1
#

pLDDT: mean 86.06, std 11.71, range [32.75, 97.12]

Radius of gyration: 14.05 Å; chains: 1; bounding box: 40×26×33 Å

Secondary structure (DSSP, 8-state):
--SSSBSTT-HHHHHHHHHHHHHGGG-SS------B-SS----GGGHHHHSPPHHHHHHHHHHHT-PPTT---SS--SHHHHHHHHHHT-

Sequence (90 aa):
MGSEAVERGSFIHNVASNVTRLAFDLLDAPPVVIGSRNWITPAPELEEIFFPQKEWILDAIHENIMPLIGYTTKTSQSTGEVNRRYRFGI

Foldseek 3Di:
DPQDAEQPNHPVVVVQVVCCVPPVVPDQFRDDDDHFYQDDCDPPVCVVVGGDDPLLVLQCCCAGPHNDPPDDRPDHPHPVVVVVSVVVSD